Protein AF-A0A4Q3M3U0-F1 (afdb_monomer_lite)

Structure (mmCIF, N/CA/C/O backbone):
data_AF-A0A4Q3M3U0-F1
#
_entry.id   AF-A0A4Q3M3U0-F1
#
loop_
_atom_site.group_PDB
_atom_site.id
_atom_site.type_symbol
_atom_site.label_atom_id
_atom_site.label_alt_id
_atom_site.label_comp_id
_atom_site.label_asym_id
_atom_site.label_entity_id
_atom_site.label_seq_id
_atom_site.pdbx_PDB_ins_code
_atom_site.Cartn_x
_atom_site.Cartn_y
_atom_site.Cartn_z
_atom_site.occupancy
_atom_site.B_iso_or_equiv
_atom_site.auth_seq_id
_atom_site.auth_comp_id
_atom_site.auth_asym_id
_atom_site.auth_atom_id
_atom_site.pdbx_PDB_model_num
ATOM 1 N N . MET A 1 1 ? -9.304 -12.015 57.433 1.00 63.25 1 MET A N 1
ATOM 2 C CA . MET A 1 1 ? -9.860 -10.905 56.627 1.00 63.25 1 MET A CA 1
ATOM 3 C C . MET A 1 1 ? -10.135 -11.425 55.222 1.00 63.25 1 MET A C 1
ATOM 5 O O . MET A 1 1 ? -9.190 -11.803 54.542 1.00 63.25 1 MET A O 1
ATOM 9 N N . LYS A 1 2 ? -11.405 -11.554 54.816 1.00 59.06 2 LYS A N 1
ATOM 10 C CA . LYS A 1 2 ? -11.761 -11.973 53.451 1.00 59.06 2 LYS A CA 1
ATOM 11 C C . LYS A 1 2 ? -11.606 -10.759 52.535 1.00 59.06 2 LYS A C 1
ATOM 13 O O . LYS A 1 2 ? -12.257 -9.743 52.744 1.00 59.06 2 LYS A O 1
ATOM 18 N N . LYS A 1 3 ? -10.685 -10.846 51.580 1.00 67.31 3 LYS A N 1
ATOM 19 C CA . LYS A 1 3 ? -10.465 -9.823 50.558 1.00 67.31 3 LYS A CA 1
ATOM 20 C C . LYS A 1 3 ? -11.644 -9.921 49.586 1.00 67.31 3 LYS A C 1
ATOM 22 O O . LYS A 1 3 ? -11.778 -10.934 48.907 1.00 67.31 3 LYS A O 1
ATOM 27 N N . ASN A 1 4 ? -12.533 -8.931 49.581 1.00 69.31 4 ASN A N 1
ATOM 28 C CA . ASN A 1 4 ? -13.642 -8.880 48.631 1.00 69.31 4 ASN A CA 1
ATOM 29 C C . ASN A 1 4 ? -13.048 -8.750 47.224 1.00 69.31 4 ASN A C 1
ATOM 31 O O . ASN A 1 4 ? -12.496 -7.710 46.876 1.00 69.31 4 ASN A O 1
ATOM 35 N N . MET A 1 5 ? -13.101 -9.824 46.440 1.00 69.06 5 MET A N 1
ATOM 36 C CA . MET A 1 5 ? -12.749 -9.780 45.026 1.00 69.06 5 MET A CA 1
ATOM 37 C C . MET A 1 5 ? -13.873 -9.038 44.299 1.00 69.06 5 MET A C 1
ATOM 39 O O . MET A 1 5 ? -14.943 -9.597 44.076 1.00 69.06 5 MET A O 1
ATOM 43 N N . GLN A 1 6 ? -13.654 -7.761 43.991 1.00 76.88 6 GLN A N 1
ATOM 44 C CA . GLN A 1 6 ? -14.517 -7.006 43.085 1.00 76.88 6 GLN A CA 1
ATOM 45 C C . GLN A 1 6 ? -14.222 -7.491 41.661 1.00 76.88 6 GLN A C 1
ATOM 47 O O . GLN A 1 6 ? -13.120 -7.297 41.152 1.00 76.88 6 GLN A O 1
ATOM 52 N N . GLY A 1 7 ? -15.172 -8.212 41.065 1.00 80.38 7 GLY A N 1
ATOM 53 C CA . GLY A 1 7 ? -15.113 -8.607 39.659 1.00 80.38 7 GLY A CA 1
ATOM 54 C C . GLY A 1 7 ? -15.486 -7.449 38.733 1.00 80.38 7 GLY A C 1
ATOM 55 O O . GLY A 1 7 ? -16.167 -6.515 39.147 1.00 80.38 7 GLY A O 1
ATOM 56 N N . PHE A 1 8 ? -15.046 -7.533 37.478 1.00 82.25 8 PHE A N 1
ATOM 57 C CA . PHE A 1 8 ? -15.422 -6.602 36.415 1.00 82.25 8 PHE A CA 1
ATOM 58 C C . PHE A 1 8 ? -16.897 -6.788 36.040 1.00 82.25 8 PHE A C 1
ATOM 60 O O . PHE A 1 8 ? -17.385 -7.922 35.971 1.00 82.25 8 PHE A O 1
ATOM 67 N N . THR A 1 9 ? -17.619 -5.699 35.802 1.00 92.25 9 THR A N 1
ATOM 68 C CA . THR A 1 9 ? -19.032 -5.762 35.423 1.00 92.25 9 THR A CA 1
ATOM 69 C C . THR A 1 9 ? -19.187 -5.992 33.920 1.00 92.25 9 THR A C 1
ATOM 71 O O . THR A 1 9 ? -18.369 -5.571 33.102 1.00 92.25 9 THR A O 1
ATOM 74 N N . LEU A 1 10 ? -20.291 -6.633 33.528 1.00 92.19 10 LEU A N 1
ATOM 75 C CA . LEU A 1 10 ? -20.641 -6.776 32.112 1.00 92.19 10 LEU A CA 1
ATOM 76 C C . LEU A 1 10 ? -20.843 -5.416 31.435 1.00 92.19 10 LEU A C 1
ATOM 78 O O . LEU A 1 10 ? -20.509 -5.262 30.266 1.00 92.19 10 LEU A O 1
ATOM 82 N N . ILE A 1 11 ? -21.338 -4.422 32.175 1.00 93.50 11 ILE A N 1
ATOM 83 C CA . ILE A 1 11 ? -21.563 -3.070 31.655 1.00 93.50 11 ILE A CA 1
ATOM 84 C C . ILE A 1 11 ? -20.232 -2.404 31.298 1.00 93.50 11 ILE A C 1
ATOM 86 O O . ILE A 1 11 ? -20.110 -1.844 30.210 1.00 93.50 11 ILE A O 1
ATOM 90 N N . GLU A 1 12 ? -19.219 -2.509 32.161 1.00 93.19 12 GLU A N 1
ATOM 91 C CA . GLU A 1 12 ? -17.885 -1.977 31.862 1.00 93.19 12 GLU A CA 1
ATOM 92 C C . GLU A 1 12 ? -17.299 -2.635 30.607 1.00 93.19 12 GLU A C 1
ATOM 94 O O . GLU A 1 12 ? -16.768 -1.946 29.737 1.00 93.19 12 GLU A O 1
ATOM 99 N N . LEU A 1 13 ? -17.472 -3.952 30.450 1.00 93.06 13 LEU A N 1
ATOM 100 C CA . LEU A 1 13 ? -16.993 -4.669 29.265 1.00 93.06 13 LEU A CA 1
ATOM 101 C C . LEU A 1 13 ? -17.703 -4.214 27.989 1.00 93.06 13 LEU A C 1
ATOM 103 O O . LEU A 1 13 ? -17.054 -3.989 26.967 1.00 93.06 13 LEU A O 1
ATOM 107 N N . MET A 1 14 ? -19.022 -4.041 28.045 1.00 95.62 14 MET A N 1
ATOM 108 C CA . MET A 1 14 ? -19.812 -3.594 26.897 1.00 95.62 14 MET A CA 1
ATOM 109 C C . MET A 1 14 ? -19.402 -2.195 26.430 1.00 95.62 14 MET A C 1
ATOM 111 O O . MET A 1 14 ? -19.293 -1.966 25.225 1.00 95.62 14 MET A O 1
ATOM 115 N N . ILE A 1 15 ? -19.117 -1.280 27.361 1.00 96.25 15 ILE A N 1
ATOM 116 C CA . ILE A 1 15 ? -18.653 0.074 27.026 1.00 96.25 15 ILE A CA 1
ATOM 117 C C . ILE A 1 15 ? -17.272 0.019 26.362 1.00 96.25 15 ILE A C 1
ATOM 119 O O . ILE A 1 15 ? -17.059 0.666 25.336 1.00 96.25 15 ILE A O 1
ATOM 123 N N . VAL A 1 16 ? -16.348 -0.787 26.893 1.00 96.75 16 VAL A N 1
ATOM 124 C CA . VAL A 1 16 ? -15.006 -0.944 26.309 1.00 96.75 16 VAL A CA 1
ATOM 125 C C . VAL A 1 16 ? -15.089 -1.476 24.876 1.00 96.75 16 VAL A C 1
ATOM 127 O O . VAL A 1 16 ? -14.460 -0.919 23.976 1.00 96.75 16 VAL A O 1
ATOM 130 N N . VAL A 1 17 ? -15.905 -2.506 24.635 1.00 96.81 17 VAL A N 1
ATOM 131 C CA . VAL A 1 17 ? -16.092 -3.073 23.290 1.00 96.81 17 VAL A CA 1
ATOM 132 C C . VAL A 1 17 ? -16.721 -2.053 22.338 1.00 96.81 17 VAL A C 1
ATOM 134 O O . VAL A 1 17 ? -16.281 -1.949 21.194 1.00 96.81 17 VAL A O 1
ATOM 137 N N . ALA A 1 18 ? -17.692 -1.259 22.801 1.00 97.06 18 ALA A N 1
ATOM 138 C CA . ALA A 1 18 ? -18.311 -0.215 21.987 1.00 97.06 18 ALA A CA 1
ATOM 139 C C . ALA A 1 18 ? -17.297 0.853 21.540 1.00 97.06 18 ALA A C 1
ATOM 141 O O . ALA A 1 18 ? -17.270 1.225 20.367 1.00 97.06 18 ALA A O 1
ATOM 142 N N . ILE A 1 19 ? -16.415 1.300 22.441 1.00 97.75 19 ILE A N 1
ATOM 143 C CA . ILE A 1 19 ? -15.359 2.269 22.107 1.00 97.75 19 ILE A CA 1
ATOM 144 C C . ILE A 1 19 ? -14.372 1.662 21.101 1.00 97.75 19 ILE A C 1
ATOM 146 O O . ILE A 1 19 ? -14.049 2.299 20.097 1.00 97.75 19 ILE A O 1
ATOM 150 N N . ILE A 1 20 ? -13.927 0.419 21.325 1.00 97.62 20 ILE A N 1
ATOM 151 C CA . ILE A 1 20 ? -13.018 -0.279 20.403 1.00 97.62 20 ILE A CA 1
ATOM 152 C C . ILE A 1 20 ? -13.658 -0.434 19.020 1.00 97.62 20 ILE A C 1
ATOM 154 O O . ILE A 1 20 ? -12.973 -0.228 18.024 1.00 97.62 20 ILE A O 1
ATOM 158 N N . ALA A 1 21 ? -14.955 -0.744 18.937 1.00 97.75 21 ALA A N 1
ATOM 159 C CA . ALA A 1 21 ? -15.658 -0.884 17.663 1.00 97.75 21 ALA A CA 1
ATOM 160 C C . ALA A 1 21 ? -15.667 0.425 16.856 1.00 97.75 21 ALA A C 1
ATOM 162 O O . ALA A 1 21 ? -15.388 0.404 15.657 1.00 97.75 21 ALA A O 1
ATOM 163 N N . ILE A 1 22 ? -15.915 1.566 17.512 1.00 97.44 22 ILE A N 1
ATOM 164 C CA . ILE A 1 22 ? -15.876 2.889 16.866 1.00 97.44 22 ILE A CA 1
ATOM 165 C C . ILE A 1 22 ? -14.457 3.205 16.377 1.00 97.44 22 ILE A C 1
ATOM 167 O O . ILE A 1 22 ? -14.274 3.613 15.229 1.00 97.44 22 ILE A O 1
ATOM 171 N N . LEU A 1 23 ? -13.443 2.982 17.221 1.00 97.94 23 LEU A N 1
ATOM 172 C CA . LEU A 1 23 ? -12.047 3.221 16.848 1.00 97.94 23 LEU A CA 1
ATOM 173 C C . LEU A 1 23 ? -11.606 2.308 15.700 1.00 97.94 23 LEU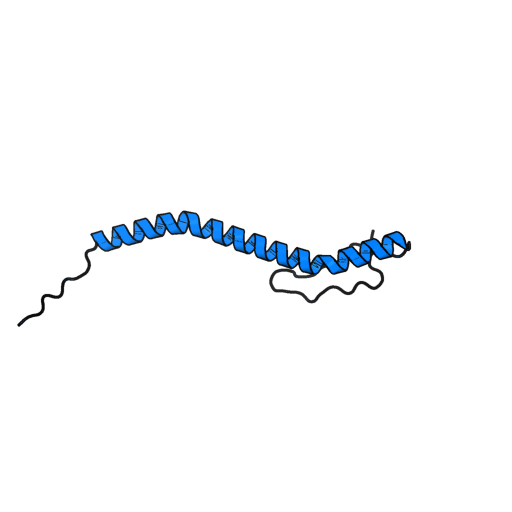 A C 1
ATOM 175 O O . LEU A 1 23 ? -10.987 2.784 14.752 1.00 97.94 23 LEU A O 1
ATOM 179 N N . ALA A 1 24 ? -11.951 1.021 15.747 1.00 97.38 24 ALA A N 1
ATOM 180 C CA . ALA A 1 24 ? -11.603 0.045 14.720 1.00 97.38 24 ALA A CA 1
ATOM 181 C C . ALA A 1 24 ? -12.253 0.373 13.370 1.00 97.38 24 ALA A C 1
ATOM 183 O O . ALA A 1 24 ? -11.59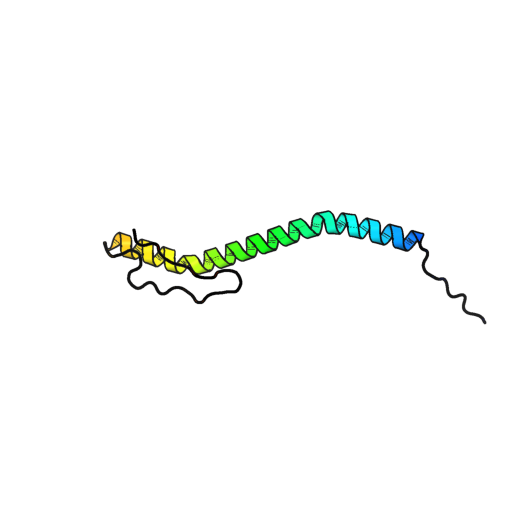7 0.225 12.339 1.00 97.38 24 ALA A O 1
ATOM 184 N N . ALA A 1 25 ? -13.494 0.872 13.370 1.00 97.12 25 ALA A N 1
ATOM 185 C CA . ALA A 1 25 ? -14.192 1.278 12.151 1.00 97.12 25 ALA A CA 1
ATOM 186 C C . ALA A 1 25 ? -13.461 2.398 11.386 1.00 97.12 25 ALA A C 1
ATOM 188 O O . ALA A 1 25 ? -13.528 2.433 10.161 1.00 97.12 25 ALA A O 1
ATOM 189 N N . ILE A 1 26 ? -12.737 3.279 12.086 1.00 97.31 26 ILE A N 1
ATOM 190 C CA . ILE A 1 26 ? -11.951 4.367 11.477 1.00 97.31 26 ILE A CA 1
ATOM 191 C C . ILE A 1 26 ? -10.501 3.930 11.231 1.00 97.31 26 ILE A C 1
ATOM 193 O O . ILE A 1 26 ? -9.928 4.196 10.176 1.00 97.31 26 ILE A O 1
ATOM 197 N N . ALA A 1 27 ? -9.892 3.247 12.201 1.00 97.44 27 ALA A N 1
ATOM 198 C CA . ALA A 1 27 ? -8.480 2.888 12.162 1.00 97.44 27 ALA A CA 1
ATOM 199 C C . ALA A 1 27 ? -8.172 1.816 11.111 1.00 97.44 27 ALA A C 1
ATOM 201 O O . ALA A 1 27 ? -7.126 1.880 10.467 1.00 97.44 27 ALA A O 1
ATOM 202 N N . LEU A 1 28 ? -9.067 0.843 10.916 1.00 96.75 28 LEU A N 1
ATOM 203 C CA . LEU A 1 28 ? -8.857 -0.236 9.955 1.00 96.75 28 LEU A CA 1
ATOM 204 C C . LEU A 1 28 ? -8.759 0.265 8.502 1.00 96.75 28 LEU A C 1
ATOM 206 O O . LEU A 1 28 ? -7.746 -0.044 7.871 1.00 96.75 28 LEU A O 1
ATOM 210 N N . PRO A 1 29 ? -9.722 1.042 7.958 1.00 97.06 29 PRO A N 1
ATOM 211 C CA . PRO A 1 29 ? -9.597 1.564 6.597 1.00 97.06 29 PRO A CA 1
ATOM 212 C C . PRO A 1 29 ? -8.393 2.504 6.456 1.00 97.06 29 PRO A C 1
ATOM 214 O O . PRO A 1 29 ? -7.627 2.369 5.508 1.00 97.06 29 PRO A O 1
ATOM 217 N N . ALA A 1 30 ? -8.132 3.370 7.442 1.00 97.94 30 ALA A N 1
ATOM 218 C CA . ALA A 1 30 ? -6.969 4.260 7.408 1.00 97.94 30 ALA A CA 1
ATOM 219 C C . ALA A 1 30 ? -5.631 3.492 7.372 1.00 97.94 30 ALA A C 1
ATOM 221 O O . ALA A 1 30 ? -4.704 3.867 6.650 1.00 97.94 30 ALA A O 1
ATOM 222 N N . TYR A 1 31 ? -5.519 2.395 8.126 1.00 98.06 31 TYR A N 1
ATOM 223 C CA . TYR A 1 31 ? -4.334 1.539 8.104 1.00 98.06 31 TYR A CA 1
ATOM 224 C C . TYR A 1 31 ? -4.188 0.798 6.769 1.00 98.06 31 TYR A C 1
ATOM 226 O O . TYR A 1 31 ? -3.079 0.690 6.242 1.00 98.06 31 TYR A O 1
ATOM 234 N N . GLN A 1 32 ? -5.294 0.328 6.187 1.00 97.31 32 GLN A N 1
ATOM 235 C CA . GLN A 1 32 ? -5.290 -0.280 4.855 1.00 97.31 32 GLN A CA 1
ATOM 236 C C . GLN A 1 32 ? -4.815 0.716 3.788 1.00 97.31 32 GLN A C 1
ATOM 238 O O . GLN A 1 32 ? -3.922 0.378 3.010 1.00 97.31 32 GLN A O 1
ATOM 243 N N . ASP A 1 33 ? -5.322 1.949 3.806 1.00 97.88 33 ASP A N 1
ATOM 244 C CA . ASP A 1 33 ? -4.895 3.016 2.894 1.00 97.88 33 ASP A CA 1
ATOM 245 C C . ASP A 1 33 ? -3.402 3.332 3.043 1.00 97.88 33 ASP A C 1
ATOM 247 O O . ASP A 1 33 ? -2.686 3.496 2.048 1.00 97.88 33 ASP A O 1
ATOM 251 N N . TYR A 1 34 ? -2.897 3.362 4.281 1.00 97.38 34 TYR A N 1
ATOM 252 C CA . TYR A 1 34 ? -1.470 3.529 4.548 1.00 97.38 34 TYR A CA 1
ATOM 253 C C . TYR A 1 34 ? -0.634 2.395 3.939 1.00 97.38 34 TYR A C 1
ATOM 255 O O . TYR A 1 34 ? 0.369 2.660 3.268 1.00 97.38 34 TYR A O 1
ATOM 263 N N . LEU A 1 35 ? -1.054 1.138 4.117 1.00 97.25 35 LEU A N 1
ATOM 264 C CA . LEU A 1 35 ? -0.372 -0.009 3.517 1.00 97.25 35 LEU A CA 1
ATOM 265 C C . LEU A 1 35 ? -0.384 0.068 1.989 1.00 97.25 35 LEU A C 1
ATOM 267 O O . LEU A 1 35 ? 0.653 -0.153 1.366 1.00 97.25 35 LEU A O 1
ATOM 271 N N . VAL A 1 36 ? -1.514 0.421 1.374 1.00 97.00 36 VAL A N 1
ATOM 272 C CA . VAL A 1 36 ? -1.605 0.600 -0.084 1.00 97.00 36 VAL A CA 1
ATOM 273 C C . VAL A 1 36 ? -0.643 1.690 -0.553 1.00 97.00 36 VAL A C 1
ATOM 275 O O . VAL A 1 36 ? 0.134 1.461 -1.480 1.00 97.00 36 VAL A O 1
ATOM 278 N N . ARG A 1 37 ? -0.617 2.848 0.114 1.00 96.94 37 ARG A N 1
ATOM 279 C CA . ARG A 1 37 ? 0.307 3.938 -0.229 1.00 96.94 37 ARG A CA 1
ATOM 280 C C . ARG A 1 37 ? 1.770 3.524 -0.080 1.00 96.94 37 ARG A C 1
ATOM 282 O O . ARG A 1 37 ? 2.581 3.867 -0.937 1.00 96.94 37 ARG A O 1
ATOM 289 N N . SER A 1 38 ? 2.104 2.776 0.969 1.00 96.75 38 SER A N 1
ATOM 290 C CA . SER A 1 38 ? 3.455 2.249 1.180 1.00 96.75 38 SER A CA 1
ATOM 291 C C . SER A 1 38 ? 3.870 1.289 0.059 1.00 96.75 38 SER A C 1
ATOM 293 O O . SER A 1 38 ? 4.969 1.429 -0.475 1.00 96.75 38 SER A O 1
ATOM 295 N N . ARG A 1 39 ? 2.972 0.391 -0.368 1.00 95.75 39 ARG A N 1
ATOM 296 C CA . ARG A 1 39 ? 3.204 -0.520 -1.504 1.00 95.75 39 ARG A CA 1
ATOM 297 C C . ARG A 1 39 ? 3.414 0.233 -2.817 1.00 95.75 39 ARG A C 1
ATOM 299 O O . ARG A 1 39 ? 4.314 -0.104 -3.580 1.00 95.75 39 ARG A O 1
ATOM 306 N N . VAL A 1 40 ? 2.614 1.270 -3.073 1.00 95.56 40 VAL A N 1
ATOM 307 C CA . VAL A 1 40 ? 2.775 2.120 -4.264 1.00 95.56 40 VAL A CA 1
ATOM 308 C C . VAL A 1 40 ? 4.104 2.874 -4.218 1.00 95.56 40 VAL A C 1
ATOM 310 O O . VAL A 1 40 ? 4.797 2.936 -5.228 1.00 95.56 40 VAL A O 1
ATOM 313 N N . ALA A 1 41 ? 4.502 3.409 -3.062 1.00 95.88 41 ALA A N 1
ATOM 314 C CA . ALA A 1 41 ? 5.781 4.102 -2.916 1.00 95.88 41 ALA A CA 1
ATOM 315 C C . ALA A 1 41 ? 6.980 3.173 -3.184 1.00 95.88 41 ALA A C 1
ATOM 317 O O . ALA A 1 41 ? 7.918 3.570 -3.875 1.00 95.88 41 ALA A O 1
ATOM 318 N N . GLU A 1 42 ? 6.925 1.929 -2.702 1.00 95.12 42 GLU A N 1
ATOM 319 C CA . GLU A 1 42 ? 7.919 0.896 -3.018 1.00 95.12 42 GLU A CA 1
ATOM 320 C C . GLU A 1 42 ? 7.982 0.630 -4.529 1.00 95.12 42 GLU A C 1
ATOM 322 O O . GLU A 1 42 ? 9.062 0.679 -5.121 1.00 95.12 42 GLU A O 1
ATOM 327 N N . ALA A 1 43 ? 6.826 0.428 -5.172 1.00 94.06 43 ALA A N 1
ATOM 328 C CA . ALA A 1 43 ? 6.752 0.212 -6.614 1.00 94.06 43 ALA A CA 1
ATOM 329 C C . ALA A 1 43 ? 7.334 1.390 -7.409 1.00 94.06 43 ALA A C 1
ATOM 331 O O . ALA A 1 43 ? 8.104 1.180 -8.344 1.00 94.06 43 ALA A O 1
ATOM 332 N N . MET A 1 44 ? 7.043 2.628 -7.002 1.00 94.25 44 MET A N 1
ATOM 333 C CA . MET A 1 44 ? 7.617 3.827 -7.621 1.00 94.25 44 MET A CA 1
ATOM 334 C C . MET A 1 44 ? 9.144 3.877 -7.496 1.00 94.25 44 MET A C 1
ATOM 336 O O . MET A 1 44 ? 9.818 4.295 -8.439 1.00 94.25 44 MET A O 1
ATOM 340 N N . GLY A 1 45 ? 9.697 3.419 -6.369 1.00 93.00 45 GLY A N 1
ATOM 341 C CA . GLY A 1 45 ? 11.141 3.276 -6.191 1.00 93.00 45 GLY A CA 1
ATOM 342 C C . GLY A 1 45 ? 11.750 2.280 -7.180 1.00 93.00 45 GLY A C 1
ATOM 343 O O . GLY A 1 45 ? 12.736 2.597 -7.846 1.00 93.00 45 GLY A O 1
ATOM 344 N N . LEU A 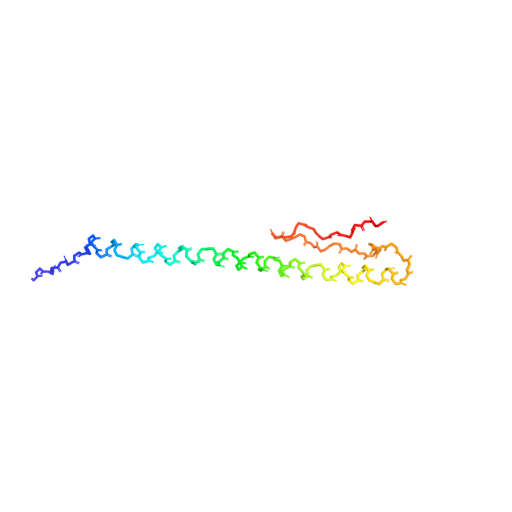1 46 ? 11.125 1.109 -7.340 1.00 92.81 46 LEU A N 1
ATOM 345 C CA . LEU A 1 46 ? 11.583 0.064 -8.266 1.00 92.81 46 LEU A CA 1
ATOM 346 C C . LEU A 1 46 ? 11.470 0.478 -9.744 1.00 92.81 46 LEU A C 1
ATOM 348 O O . LEU A 1 46 ? 12.324 0.119 -10.555 1.00 92.81 46 LEU A O 1
ATOM 352 N N . VAL A 1 47 ? 10.455 1.271 -10.101 1.00 94.12 47 VAL A N 1
ATOM 353 C CA . VAL A 1 47 ? 10.247 1.785 -11.470 1.00 94.12 47 VAL A CA 1
ATOM 354 C C . VAL A 1 47 ? 11.282 2.846 -11.867 1.00 94.12 47 VAL A C 1
ATOM 356 O O . VAL A 1 47 ? 11.509 3.056 -13.05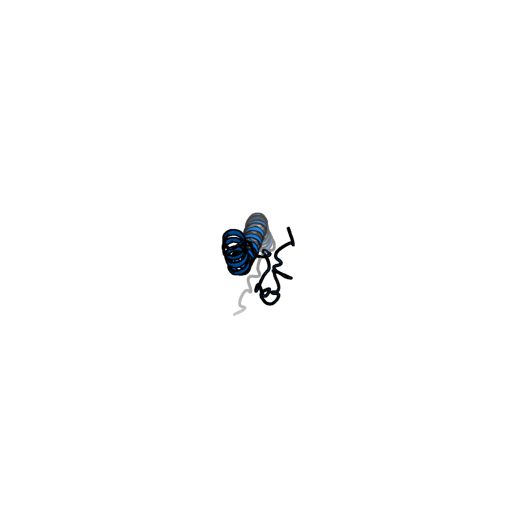8 1.00 94.12 47 VAL A O 1
ATOM 359 N N . SER A 1 48 ? 11.961 3.484 -10.909 1.00 93.06 48 SER A N 1
ATOM 360 C CA . SER A 1 48 ? 12.939 4.548 -11.185 1.00 93.06 48 SER A CA 1
ATOM 361 C C . SER A 1 48 ? 14.027 4.121 -12.185 1.00 93.06 48 SER A C 1
ATOM 363 O O . SER A 1 48 ? 14.294 4.839 -13.147 1.00 93.06 48 SER A O 1
ATOM 365 N N . ALA A 1 49 ? 14.586 2.915 -12.029 1.00 90.00 49 ALA A N 1
ATOM 366 C CA . ALA A 1 49 ? 15.607 2.387 -12.940 1.00 90.00 49 ALA A CA 1
ATOM 367 C C . ALA A 1 49 ? 15.066 2.145 -14.360 1.00 90.00 49 ALA A C 1
ATOM 369 O O . ALA A 1 49 ? 15.734 2.463 -15.342 1.00 90.00 49 ALA A O 1
ATOM 370 N N . ALA A 1 50 ? 13.832 1.642 -14.472 1.00 93.69 50 ALA A N 1
ATOM 371 C CA . ALA A 1 50 ? 13.171 1.458 -15.763 1.00 93.69 50 ALA A CA 1
ATOM 372 C C . ALA A 1 50 ? 12.952 2.805 -16.461 1.00 93.69 50 ALA A C 1
ATOM 374 O O . ALA A 1 50 ? 13.242 2.949 -17.644 1.00 93.69 50 ALA A O 1
ATOM 375 N N . LYS A 1 51 ? 12.503 3.821 -15.711 1.00 93.94 51 LYS A N 1
ATOM 376 C CA . LYS A 1 51 ? 12.295 5.177 -16.233 1.00 93.94 51 LYS A CA 1
ATOM 377 C C . LYS A 1 51 ? 13.581 5.777 -16.808 1.00 93.94 51 LYS A C 1
ATOM 379 O O . LYS A 1 51 ? 13.524 6.380 -17.874 1.00 93.94 51 LYS A O 1
ATOM 384 N N . VAL A 1 52 ? 14.713 5.625 -16.117 1.00 93.75 52 VAL A N 1
ATOM 385 C CA . VAL A 1 52 ? 16.015 6.117 -16.602 1.00 93.75 52 VAL A CA 1
ATOM 386 C C . VAL A 1 52 ? 16.395 5.427 -17.911 1.00 93.75 52 VAL A C 1
ATOM 388 O O . VAL A 1 52 ? 16.650 6.116 -18.895 1.00 93.75 52 VAL A O 1
ATOM 391 N N . SER A 1 53 ? 16.321 4.093 -17.955 1.00 92.88 53 SER A N 1
ATOM 392 C CA . SER A 1 53 ? 16.643 3.319 -19.160 1.00 92.88 53 SER A CA 1
ATOM 393 C C . SER A 1 53 ? 15.778 3.722 -20.359 1.00 92.88 53 SER A C 1
ATOM 395 O O . SER A 1 53 ? 16.316 3.964 -21.436 1.00 92.88 53 SER A O 1
ATOM 397 N N . VAL A 1 54 ? 14.465 3.902 -20.169 1.00 94.31 54 VAL A N 1
ATOM 398 C CA . VAL A 1 54 ? 13.561 4.361 -21.239 1.00 94.31 54 VAL A CA 1
ATOM 399 C C . VAL A 1 54 ? 13.960 5.743 -21.759 1.00 94.31 54 VAL A C 1
ATOM 401 O O . VAL A 1 54 ? 13.994 5.945 -22.970 1.00 94.31 54 VAL A O 1
ATOM 404 N N . ILE A 1 55 ? 14.257 6.699 -20.871 1.00 94.56 55 ILE A N 1
ATOM 405 C CA . ILE A 1 55 ? 14.617 8.072 -21.264 1.00 94.56 55 ILE A CA 1
ATOM 406 C C . ILE A 1 55 ? 15.936 8.085 -22.042 1.00 94.56 55 ILE A C 1
ATOM 408 O O . ILE A 1 55 ? 16.022 8.716 -23.097 1.00 94.56 55 ILE A O 1
ATOM 412 N N . GLU A 1 56 ? 16.951 7.386 -21.539 1.00 94.44 56 GLU A N 1
ATOM 413 C CA . GLU A 1 56 ? 18.266 7.316 -22.176 1.00 94.44 56 GLU A CA 1
ATOM 414 C C . GLU A 1 56 ? 18.192 6.605 -23.528 1.00 94.44 56 GLU A C 1
ATOM 416 O O . GLU A 1 56 ? 18.708 7.110 -24.526 1.00 94.44 56 GLU A O 1
ATOM 421 N N . ASN A 1 57 ? 17.510 5.463 -23.602 1.00 94.50 57 ASN A N 1
ATOM 422 C CA . ASN A 1 57 ? 17.386 4.709 -24.845 1.00 94.50 57 ASN A CA 1
ATOM 423 C C . ASN A 1 57 ? 16.555 5.456 -25.892 1.00 94.50 57 ASN A C 1
ATOM 425 O O . ASN A 1 57 ? 16.960 5.497 -27.053 1.00 94.50 57 ASN A O 1
ATOM 429 N N . ALA A 1 58 ? 15.463 6.115 -25.488 1.00 94.62 58 ALA A N 1
ATOM 430 C CA . ALA A 1 58 ? 14.660 6.941 -26.388 1.00 94.62 58 ALA A CA 1
ATOM 431 C C . ALA A 1 58 ? 15.470 8.106 -26.978 1.00 94.62 58 ALA A C 1
ATOM 433 O O . ALA A 1 58 ? 15.366 8.383 -28.172 1.00 94.62 58 ALA A O 1
ATOM 434 N N . ALA A 1 59 ? 16.308 8.765 -26.169 1.00 95.38 59 ALA A N 1
ATOM 435 C CA . ALA A 1 59 ? 17.169 9.854 -26.632 1.00 95.38 59 ALA A CA 1
ATOM 436 C C . ALA A 1 59 ? 18.259 9.378 -27.609 1.00 95.38 59 ALA A C 1
ATOM 438 O O . ALA A 1 59 ? 18.643 10.118 -28.513 1.00 95.38 59 ALA A O 1
ATOM 439 N N . ASN A 1 60 ? 18.734 8.143 -27.440 1.00 94.75 60 ASN A N 1
ATOM 440 C CA . ASN A 1 60 ? 19.776 7.543 -28.273 1.00 94.75 60 ASN A CA 1
ATOM 441 C C . ASN A 1 60 ? 19.233 6.779 -29.496 1.00 94.75 60 ASN A C 1
ATOM 443 O O . ASN A 1 60 ? 20.022 6.283 -30.295 1.00 94.75 60 ASN A O 1
ATOM 447 N N . GLY A 1 61 ? 17.908 6.672 -29.655 1.00 92.56 61 GLY A N 1
ATOM 448 C CA . GLY A 1 61 ? 17.282 5.901 -30.736 1.00 92.56 61 GLY A CA 1
ATOM 449 C C . GLY A 1 61 ? 17.422 4.380 -30.591 1.00 92.56 61 GLY A C 1
ATOM 450 O O . GLY A 1 61 ? 17.291 3.657 -31.577 1.00 92.56 61 GLY A O 1
ATOM 451 N N . ASN A 1 62 ? 17.692 3.891 -29.379 1.00 92.56 62 ASN A N 1
ATOM 452 C CA . ASN A 1 62 ? 17.764 2.465 -29.064 1.00 92.56 62 ASN A CA 1
ATOM 453 C C . ASN A 1 62 ? 16.377 1.905 -28.710 1.00 92.56 62 ASN A C 1
ATOM 455 O O . ASN A 1 62 ? 15.453 2.649 -28.378 1.00 92.56 62 ASN A O 1
ATOM 459 N N . ALA A 1 63 ? 16.251 0.573 -28.701 1.00 91.81 63 ALA A N 1
ATOM 460 C CA . ALA A 1 63 ? 15.101 -0.089 -28.087 1.00 91.81 63 ALA A CA 1
ATOM 461 C C . ALA A 1 63 ? 14.972 0.336 -26.613 1.00 91.81 63 ALA A C 1
ATOM 463 O O .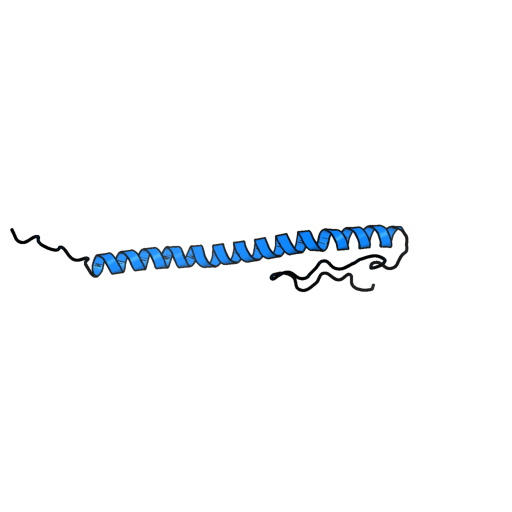 ALA A 1 63 ? 15.973 0.415 -25.898 1.00 91.81 63 ALA A O 1
ATOM 464 N N . LEU A 1 64 ? 13.749 0.635 -26.161 1.00 92.44 64 LEU A N 1
ATOM 465 C CA . LEU A 1 64 ? 13.503 1.269 -24.856 1.00 92.44 64 LEU A CA 1
ATOM 466 C C . LEU A 1 64 ? 13.980 0.421 -23.670 1.00 92.44 64 LEU A C 1
ATOM 468 O O . LEU A 1 64 ? 14.350 0.966 -22.633 1.00 92.44 64 LEU A O 1
ATOM 472 N N . ASP A 1 65 ? 13.992 -0.896 -23.837 1.00 91.31 65 ASP A N 1
ATOM 473 C CA . ASP A 1 65 ? 14.410 -1.909 -22.871 1.00 91.31 65 ASP A CA 1
ATOM 474 C C . ASP A 1 65 ? 15.894 -2.300 -22.984 1.00 91.31 65 ASP A C 1
ATOM 476 O O . ASP A 1 65 ? 16.381 -3.129 -22.213 1.00 91.31 65 ASP A O 1
ATOM 480 N N . SER A 1 66 ? 16.638 -1.703 -23.918 1.00 91.88 66 SER A N 1
ATOM 481 C CA . SER A 1 66 ? 18.042 -2.032 -24.151 1.00 91.88 66 SER A CA 1
ATOM 482 C C . SER A 1 66 ? 18.882 -1.845 -22.883 1.00 91.88 66 SER A C 1
ATOM 484 O O . SER A 1 66 ? 18.958 -0.752 -22.322 1.00 91.88 66 SER A O 1
ATOM 486 N N . GLY A 1 67 ? 19.531 -2.922 -22.433 1.00 88.06 67 GLY A N 1
ATOM 487 C CA . GLY A 1 67 ? 20.378 -2.921 -21.236 1.00 88.06 67 GLY A CA 1
ATOM 488 C C . GLY A 1 67 ? 19.618 -2.864 -19.906 1.00 88.06 67 GLY A C 1
ATOM 489 O O . GLY A 1 67 ? 20.253 -2.832 -18.852 1.00 88.06 67 GLY A O 1
ATOM 490 N N . TYR A 1 68 ? 18.283 -2.882 -19.922 1.00 91.88 68 TYR A N 1
ATOM 491 C CA . TYR A 1 68 ? 17.481 -2.914 -18.706 1.00 91.88 68 TYR A CA 1
ATOM 492 C C . TYR A 1 68 ? 17.436 -4.322 -18.105 1.00 91.88 68 TYR A C 1
ATOM 494 O O . TYR A 1 68 ? 17.027 -5.287 -18.750 1.00 91.88 68 TYR A O 1
ATOM 502 N N . THR A 1 69 ? 17.791 -4.433 -16.826 1.00 90.62 69 THR A N 1
ATOM 503 C CA . THR A 1 69 ? 17.575 -5.645 -16.030 1.00 90.62 69 THR A CA 1
ATOM 504 C C . THR A 1 69 ? 16.488 -5.384 -14.989 1.00 90.62 69 THR A C 1
ATOM 506 O O . THR A 1 69 ? 16.689 -4.523 -14.123 1.00 90.62 69 THR A O 1
ATOM 509 N N . PRO A 1 70 ? 15.357 -6.113 -15.024 1.00 90.12 70 PRO A N 1
ATOM 510 C CA . PRO A 1 70 ? 14.315 -5.989 -14.014 1.00 90.12 70 PRO A CA 1
ATOM 511 C C . PRO A 1 70 ? 14.858 -6.188 -12.589 1.00 90.12 70 PRO A C 1
ATOM 513 O O . PRO A 1 70 ? 15.655 -7.105 -12.365 1.00 90.12 70 PRO A O 1
ATOM 516 N N . PRO A 1 71 ? 14.428 -5.375 -11.606 1.00 90.62 71 PRO A N 1
ATOM 517 C CA . PRO A 1 71 ? 14.754 -5.621 -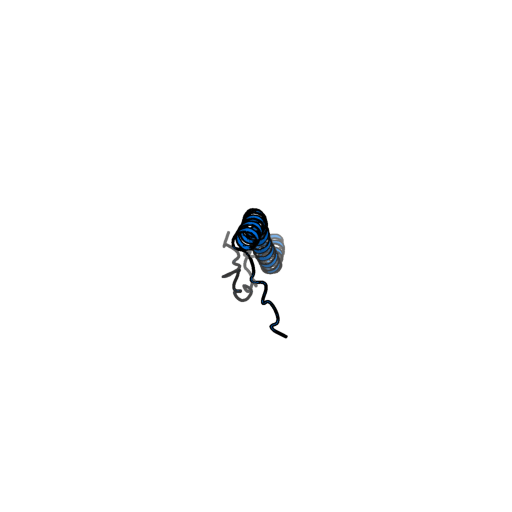10.209 1.00 90.62 71 PRO A CA 1
ATOM 518 C C . PRO A 1 71 ? 14.114 -6.930 -9.732 1.00 90.62 71 PRO A C 1
ATOM 520 O O . PRO A 1 71 ? 13.086 -7.368 -10.254 1.00 90.62 71 PRO A O 1
ATOM 523 N N . ALA A 1 72 ? 14.711 -7.541 -8.707 1.00 90.69 72 ALA A N 1
ATOM 524 C CA . ALA A 1 72 ? 14.165 -8.747 -8.097 1.00 90.69 72 ALA A CA 1
ATOM 525 C C . ALA A 1 72 ? 12.745 -8.507 -7.557 1.00 90.69 72 ALA A C 1
ATOM 527 O O . ALA A 1 72 ? 12.446 -7.445 -7.004 1.00 90.69 72 ALA A O 1
ATOM 528 N N . ALA A 1 73 ? 11.888 -9.519 -7.694 1.00 93.00 73 ALA A N 1
ATOM 529 C CA . ALA A 1 73 ? 10.526 -9.479 -7.183 1.00 93.00 73 ALA A CA 1
ATOM 530 C C . ALA A 1 73 ? 10.507 -9.257 -5.664 1.00 93.00 73 ALA A C 1
ATOM 532 O O . ALA A 1 73 ? 11.288 -9.854 -4.916 1.00 93.00 73 ALA A O 1
ATOM 533 N N . THR A 1 74 ? 9.567 -8.439 -5.203 1.00 92.62 74 THR A N 1
ATOM 534 C CA . THR A 1 74 ? 9.263 -8.265 -3.783 1.00 92.62 74 THR A CA 1
ATOM 535 C C . THR A 1 74 ? 7.895 -8.864 -3.469 1.00 92.62 74 THR A C 1
ATOM 537 O O . THR A 1 74 ? 7.175 -9.342 -4.344 1.00 92.62 74 THR A O 1
ATOM 540 N N . LYS A 1 75 ? 7.491 -8.828 -2.195 1.00 93.50 75 LYS A N 1
ATOM 541 C CA . LYS A 1 75 ? 6.135 -9.242 -1.800 1.00 93.50 75 LYS A CA 1
ATOM 542 C C . LYS A 1 75 ? 5.040 -8.360 -2.409 1.00 93.50 75 LYS A C 1
ATOM 544 O O . LYS A 1 75 ? 3.905 -8.812 -2.513 1.00 93.50 75 LYS A O 1
ATOM 549 N N . ASN A 1 76 ? 5.365 -7.115 -2.758 1.00 94.25 76 ASN A N 1
ATOM 550 C CA . ASN A 1 76 ? 4.401 -6.124 -3.232 1.00 94.25 76 ASN A CA 1
ATOM 551 C C . ASN A 1 76 ? 4.500 -5.882 -4.747 1.00 94.25 76 ASN A C 1
ATOM 553 O O . ASN A 1 76 ? 3.533 -5.408 -5.339 1.00 94.25 76 ASN A O 1
ATOM 557 N N . VAL A 1 77 ? 5.633 -6.223 -5.377 1.00 94.19 77 VAL A N 1
ATOM 558 C CA . VAL A 1 77 ? 5.871 -6.050 -6.817 1.00 94.19 77 VAL A CA 1
ATOM 559 C C . VAL A 1 77 ? 6.431 -7.335 -7.417 1.00 94.19 77 VAL A C 1
ATOM 561 O O . VAL A 1 77 ? 7.539 -7.748 -7.088 1.00 94.19 77 VAL A O 1
ATOM 564 N N . ALA A 1 78 ? 5.677 -7.948 -8.331 1.00 92.50 78 ALA A N 1
ATOM 565 C CA . ALA A 1 78 ? 6.084 -9.188 -8.992 1.00 92.50 78 ALA A CA 1
ATOM 566 C C . ALA A 1 78 ? 7.219 -8.973 -10.010 1.00 92.50 78 ALA A C 1
ATOM 568 O O . ALA A 1 78 ? 8.151 -9.766 -10.073 1.00 92.50 78 ALA A O 1
ATOM 569 N N . SER A 1 79 ? 7.152 -7.898 -10.795 1.00 90.75 79 SER A N 1
ATOM 570 C CA . SER A 1 79 ? 8.188 -7.520 -11.760 1.00 90.75 79 SER A CA 1
ATOM 571 C C . SER A 1 79 ? 7.968 -6.091 -12.243 1.00 90.75 79 SER A C 1
ATOM 573 O O . SER A 1 79 ? 6.825 -5.641 -12.332 1.00 90.75 79 SER A O 1
ATOM 575 N N . VAL A 1 80 ? 9.045 -5.417 -12.638 1.00 93.06 80 VAL A N 1
ATOM 576 C CA . VAL A 1 80 ? 8.980 -4.185 -13.431 1.00 93.06 80 VAL A CA 1
ATOM 577 C C . VAL A 1 80 ? 9.526 -4.509 -14.815 1.00 93.06 80 VAL A C 1
ATOM 579 O O . VAL A 1 80 ? 10.644 -4.998 -14.934 1.00 93.06 80 VAL A O 1
ATOM 582 N N . VAL A 1 81 ? 8.720 -4.282 -15.848 1.00 91.25 81 VAL A N 1
ATOM 583 C CA . VAL A 1 81 ? 9.088 -4.549 -17.242 1.00 91.25 81 VAL A CA 1
ATOM 584 C C . VAL A 1 81 ? 8.880 -3.293 -18.073 1.00 91.25 81 VAL A C 1
ATOM 586 O O . VAL A 1 81 ? 7.939 -2.534 -17.837 1.00 91.25 81 VAL A O 1
ATOM 589 N N . ILE A 1 82 ? 9.765 -3.075 -19.040 1.00 91.44 82 ILE A N 1
ATOM 590 C CA . ILE A 1 82 ? 9.583 -2.062 -20.076 1.00 91.44 82 ILE A CA 1
ATOM 591 C C . ILE A 1 82 ? 8.844 -2.762 -21.214 1.00 91.44 82 ILE A C 1
ATOM 593 O O . ILE A 1 82 ? 9.322 -3.765 -21.737 1.00 91.44 82 ILE A O 1
ATOM 597 N N . GLY A 1 83 ? 7.641 -2.292 -21.543 1.00 82.50 83 GLY A N 1
ATOM 598 C CA . GLY A 1 83 ? 6.914 -2.813 -22.697 1.00 82.50 83 GLY A CA 1
ATOM 599 C C . GLY A 1 83 ? 7.665 -2.460 -23.976 1.00 82.50 83 GLY A C 1
ATOM 600 O O . GLY A 1 83 ? 8.076 -1.311 -24.135 1.00 82.50 83 GLY A O 1
ATOM 601 N N . ALA A 1 84 ? 7.842 -3.433 -24.870 1.00 67.12 84 ALA A N 1
ATOM 602 C CA . ALA A 1 84 ? 8.324 -3.154 -26.215 1.00 67.12 84 ALA A CA 1
ATOM 603 C C . ALA A 1 84 ? 7.313 -2.219 -26.900 1.00 67.12 84 ALA A C 1
ATOM 605 O O . ALA A 1 84 ? 6.128 -2.553 -26.988 1.00 67.12 84 ALA A O 1
ATOM 606 N N . GLY A 1 85 ? 7.774 -1.023 -27.272 1.00 54.81 85 GLY A N 1
ATOM 607 C CA . GLY A 1 85 ? 7.026 -0.084 -28.109 1.00 54.81 85 GLY A CA 1
ATOM 608 C C . GLY A 1 85 ? 7.026 -0.512 -29.566 1.00 54.81 85 GLY A C 1
ATOM 609 O O . GLY A 1 85 ? 7.996 -1.190 -29.974 1.00 54.81 85 GLY A O 1
#

Radius of gyration: 26.61 Å; chains: 1; bounding box: 42×22×87 Å

Secondary structure (DSSP, 8-state):
------PPPHHHHHHHHHHHHHHHHHHHHHHHHHHHHHHHHHHHHHHHHHHHHHHHHHHHTS-TTTT--PPPP-SS-S---PPP-

Foldseek 3Di:
DDDPPDDDDPVNVVVVVVVVVVVCVPVVVVVVVVVVVVLVVVVVVQCPQLVVQQVVCVVVVHFSCVPPDWDPDDPSGRTDDDDGD

Sequence (85 aa):
MKKNMQGFTLIELMIVVAIIAILAAIALPAYQDYLVRSRVAEAMGLVSAAKVSVIENAANGNALDSGYTPPAATKNVASVVIGAG

pLDDT: mean 91.27, std 9.03, range [54.81, 98.06]